Protein AF-A0ABD6T4U8-F1 (afdb_monomer_lite)

Secondary structure (DSSP, 8-state):
-EEEEETTEEEEEEE-TTT--EEEEEEEEPTTSSEEEEEEEEESS--HHHHHHHHHHT--

Sequence (60 aa):
MQEYQLRNNKVMLGQLNVSSVKGMKMIVSTKDGKSAYQIVIFSSILNKTELEKIMLSMLN

Radius of gyration: 11.71 Å; chains: 1; bounding box: 23×19×31 Å

Foldseek 3Di:
DDWDDDPNWIKDWDADPVPCKIKIKIFPADPVRHGPDMDMDIDNPDDPVVVSVVVVVVPD

pLDDT: mean 84.53, std 8.77, range [64.25, 93.44]

Organism: NCBI:txid64104

Structure (mmCIF, N/CA/C/O backbone):
data_AF-A0ABD6T4U8-F1
#
_entry.id   AF-A0ABD6T4U8-F1
#
loop_
_atom_site.group_PDB
_atom_site.id
_atom_site.type_symbol
_atom_site.label_atom_id
_atom_site.label_alt_id
_atom_site.label_comp_id
_atom_site.label_asym_id
_atom_site.label_entity_id
_atom_site.label_seq_id
_atom_site.pdbx_PDB_ins_code
_atom_site.Cartn_x
_atom_site.Cartn_y
_atom_site.Cartn_z
_atom_site.occupancy
_atom_site.B_iso_or_equiv
_atom_site.auth_seq_id
_atom_site.auth_comp_id
_atom_site.auth_asym_id
_atom_site.auth_atom_id
_atom_site.pdbx_PDB_model_num
ATOM 1 N N . MET A 1 1 ? -2.323 9.284 -11.213 1.00 80.50 1 MET A N 1
ATOM 2 C CA . MET A 1 1 ? -2.358 8.502 -9.955 1.00 80.50 1 MET A CA 1
ATOM 3 C C . MET A 1 1 ? -3.736 7.876 -9.837 1.00 80.50 1 MET A C 1
ATOM 5 O O . MET A 1 1 ? -4.699 8.555 -10.163 1.00 80.50 1 MET A O 1
ATOM 9 N N . GLN A 1 2 ? -3.828 6.605 -9.447 1.00 89.50 2 GLN A N 1
ATOM 10 C CA . GLN A 1 2 ? -5.088 5.884 -9.245 1.00 89.50 2 GLN A CA 1
ATOM 11 C C . GLN A 1 2 ? -5.318 5.685 -7.745 1.00 89.50 2 GLN A C 1
ATOM 13 O O . GLN A 1 2 ? -4.470 5.104 -7.069 1.00 89.50 2 GLN A O 1
ATOM 18 N N . GLU A 1 3 ? -6.456 6.154 -7.237 1.00 92.38 3 GLU A N 1
ATOM 19 C CA . GLU A 1 3 ? -6.876 5.934 -5.851 1.00 92.38 3 GLU A CA 1
ATOM 20 C C . GLU A 1 3 ? -7.922 4.821 -5.778 1.00 92.38 3 GLU A C 1
ATOM 22 O O . GLU A 1 3 ? -8.793 4.731 -6.643 1.00 92.38 3 GLU A O 1
ATOM 27 N N . TYR A 1 4 ? -7.836 3.968 -4.758 1.00 92.19 4 TYR A N 1
ATOM 28 C CA . TYR A 1 4 ? -8.804 2.899 -4.506 1.00 92.19 4 TYR A CA 1
ATOM 29 C C . TYR A 1 4 ? -8.748 2.426 -3.047 1.00 92.19 4 TYR A C 1
ATOM 31 O O . TYR A 1 4 ? -7.880 2.841 -2.277 1.00 92.19 4 TYR A O 1
ATOM 39 N N . GLN A 1 5 ? -9.689 1.563 -2.664 1.00 90.69 5 GLN A N 1
ATOM 40 C CA . GLN A 1 5 ? -9.699 0.901 -1.360 1.00 90.69 5 GLN A CA 1
ATOM 41 C C . GLN A 1 5 ? -9.093 -0.496 -1.477 1.00 90.69 5 GLN A C 1
ATOM 43 O O . GLN A 1 5 ? -9.488 -1.274 -2.347 1.00 90.69 5 GLN A O 1
ATOM 48 N N . LEU A 1 6 ? -8.160 -0.822 -0.585 1.00 87.88 6 LEU A N 1
ATOM 49 C CA . LEU A 1 6 ? -7.667 -2.182 -0.396 1.00 87.88 6 LEU A CA 1
ATOM 50 C C . LEU A 1 6 ? -7.990 -2.611 1.033 1.00 87.88 6 LEU A C 1
ATOM 52 O O . LEU A 1 6 ? -7.406 -2.104 1.994 1.00 87.88 6 LEU A O 1
ATOM 56 N N . ARG A 1 7 ? -8.945 -3.538 1.169 1.00 86.38 7 ARG A N 1
ATOM 57 C CA . ARG A 1 7 ? -9.641 -3.797 2.440 1.00 86.38 7 ARG A CA 1
ATOM 58 C C . ARG A 1 7 ? -10.265 -2.492 2.960 1.00 86.38 7 ARG A C 1
ATOM 60 O O . ARG A 1 7 ? -11.064 -1.898 2.248 1.00 86.38 7 ARG A O 1
ATOM 67 N N . ASN A 1 8 ? -9.861 -2.031 4.143 1.00 85.94 8 ASN A N 1
ATOM 68 C CA . ASN A 1 8 ? -10.361 -0.805 4.774 1.00 85.94 8 ASN A CA 1
ATOM 69 C C . ASN A 1 8 ? -9.354 0.359 4.684 1.00 85.94 8 ASN A C 1
ATOM 71 O O . ASN A 1 8 ? -9.496 1.341 5.409 1.00 85.94 8 ASN A O 1
ATOM 75 N N . ASN A 1 9 ? -8.317 0.238 3.844 1.00 87.12 9 ASN A N 1
ATOM 76 C CA . ASN A 1 9 ? -7.249 1.228 3.727 1.00 87.12 9 ASN A CA 1
ATOM 77 C C . ASN A 1 9 ? -7.296 1.949 2.380 1.00 87.12 9 ASN A C 1
ATOM 79 O O . ASN A 1 9 ? -7.395 1.316 1.322 1.00 87.12 9 ASN A O 1
ATOM 83 N N . LYS A 1 10 ? -7.113 3.274 2.416 1.00 90.56 10 LYS A N 1
ATOM 84 C CA . LYS A 1 10 ? -6.986 4.088 1.205 1.00 90.56 10 LYS A CA 1
ATOM 85 C C . LYS A 1 10 ? -5.612 3.856 0.580 1.00 90.56 10 LYS A C 1
ATOM 87 O O . LYS A 1 10 ? -4.585 4.092 1.217 1.00 90.56 10 LYS A O 1
ATOM 92 N N . VAL A 1 11 ? -5.595 3.444 -0.683 1.00 90.94 11 VAL A N 1
ATOM 93 C CA . VAL A 1 11 ? -4.377 3.202 -1.460 1.00 90.94 11 VAL A CA 1
ATOM 94 C C . VAL A 1 11 ? -4.306 4.164 -2.638 1.00 90.94 11 VAL A C 1
ATOM 96 O O . VAL A 1 11 ? -5.297 4.427 -3.317 1.00 90.94 11 VAL A O 1
ATOM 99 N N . MET A 1 12 ? -3.108 4.680 -2.886 1.00 92.75 12 MET A N 1
ATOM 100 C CA . MET A 1 12 ? -2.746 5.465 -4.056 1.00 92.75 12 MET A CA 1
ATOM 101 C C . MET A 1 12 ? -1.644 4.732 -4.817 1.00 92.75 12 MET A C 1
ATOM 103 O O . MET A 1 12 ? -0.559 4.499 -4.287 1.00 92.75 12 MET A O 1
ATOM 107 N N . LEU A 1 13 ? -1.908 4.396 -6.075 1.00 89.44 13 LEU A N 1
ATOM 108 C CA . LEU A 1 13 ? -0.926 3.850 -7.003 1.00 89.44 13 LEU A CA 1
ATOM 109 C C . LEU A 1 13 ? -0.515 4.935 -8.000 1.00 89.44 13 LEU A C 1
ATOM 111 O O . LEU A 1 13 ? -1.346 5.551 -8.674 1.00 89.44 13 LEU A O 1
ATOM 115 N N . GLY A 1 14 ? 0.782 5.178 -8.098 1.00 86.88 14 GLY A N 1
ATOM 116 C CA . GLY A 1 14 ? 1.370 6.156 -8.998 1.00 86.88 14 GLY A CA 1
ATOM 117 C C . GLY A 1 14 ? 2.521 5.564 -9.794 1.00 86.88 14 GLY A C 1
ATOM 118 O O . GLY A 1 14 ? 3.130 4.570 -9.408 1.00 86.88 14 GLY A O 1
ATOM 119 N N . GLN A 1 15 ? 2.834 6.207 -10.910 1.00 83.44 15 GLN A N 1
ATOM 120 C CA . GLN A 1 15 ? 4.070 5.988 -11.642 1.00 83.44 15 GLN A CA 1
ATOM 121 C C . GLN A 1 15 ? 4.758 7.342 -11.787 1.00 83.44 15 GLN A C 1
ATOM 123 O O . GLN A 1 15 ? 4.105 8.341 -12.090 1.00 83.44 15 GLN A O 1
ATOM 128 N N . LEU A 1 16 ? 6.059 7.380 -11.519 1.00 73.38 16 LEU A N 1
ATOM 129 C CA . LEU A 1 16 ? 6.893 8.543 -11.782 1.00 73.38 16 LEU A CA 1
ATOM 130 C C . LEU A 1 16 ? 7.265 8.532 -13.266 1.00 73.38 16 LEU A C 1
ATOM 132 O O . LEU A 1 16 ? 8.003 7.660 -13.723 1.00 73.38 16 LEU A O 1
ATOM 136 N N . ASN A 1 17 ? 6.762 9.521 -14.006 1.00 66.62 17 ASN A N 1
ATOM 137 C CA . ASN A 1 17 ? 6.938 9.627 -15.461 1.00 66.62 17 ASN A CA 1
ATOM 138 C C . ASN A 1 17 ? 8.411 9.748 -15.895 1.00 66.62 17 ASN A C 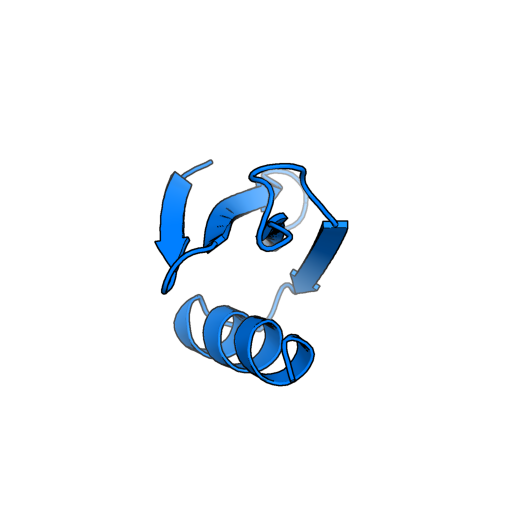1
ATOM 140 O O . ASN A 1 17 ? 8.731 9.472 -17.043 1.00 66.62 17 ASN A O 1
ATOM 144 N N . VAL A 1 18 ? 9.306 10.146 -14.985 1.00 66.06 18 VAL A N 1
ATOM 145 C CA . VAL A 1 18 ? 10.720 10.429 -15.285 1.00 66.06 18 VAL A CA 1
ATOM 146 C C . VAL A 1 18 ? 11.607 9.177 -15.198 1.00 66.06 18 VAL A C 1
ATOM 148 O O . VAL A 1 18 ? 12.682 9.152 -15.782 1.00 66.06 18 VAL A O 1
ATOM 151 N N . SER A 1 19 ? 11.187 8.127 -14.483 1.00 65.81 19 SER A N 1
ATOM 152 C CA . SER A 1 19 ? 12.084 7.012 -14.123 1.00 65.81 19 SER A CA 1
ATOM 153 C C . SER A 1 19 ? 11.474 5.617 -14.260 1.00 65.81 19 SER A C 1
ATOM 155 O O . SER A 1 19 ? 12.083 4.639 -13.836 1.00 65.81 19 SER A O 1
ATOM 157 N N . SER A 1 20 ? 10.265 5.491 -14.820 1.00 72.69 20 SER A N 1
ATOM 158 C CA . SER A 1 20 ? 9.488 4.235 -14.852 1.00 72.69 20 SER A CA 1
ATOM 159 C C . SER A 1 20 ? 9.254 3.589 -13.474 1.00 72.69 20 SER A C 1
ATOM 161 O O . SER A 1 20 ? 8.679 2.504 -13.394 1.00 72.69 20 SER A O 1
ATOM 163 N N . VAL A 1 21 ? 9.640 4.257 -12.382 1.00 76.69 21 VAL A N 1
ATOM 164 C CA . VAL A 1 21 ? 9.451 3.793 -11.009 1.00 76.69 21 VAL A CA 1
ATOM 165 C C . VAL A 1 21 ? 7.965 3.854 -10.680 1.00 76.69 21 VAL A C 1
ATOM 167 O O . VAL A 1 21 ? 7.335 4.913 -10.762 1.00 76.69 21 VAL A O 1
ATOM 170 N N . LYS A 1 22 ? 7.393 2.714 -10.291 1.00 83.62 22 LYS A N 1
ATOM 171 C CA . LYS A 1 22 ? 6.039 2.639 -9.745 1.00 83.62 22 LYS A CA 1
ATOM 172 C C . LYS A 1 22 ? 6.115 2.865 -8.242 1.00 83.62 22 LYS A C 1
ATOM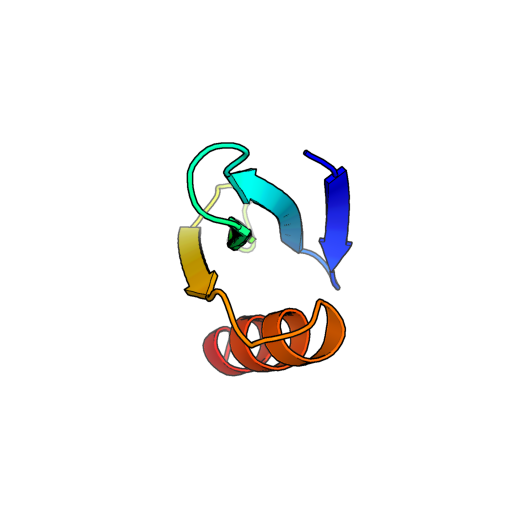 174 O O . LYS A 1 22 ? 7.021 2.383 -7.569 1.00 83.62 22 LYS A O 1
ATOM 179 N N . GLY A 1 23 ? 5.174 3.632 -7.720 1.00 86.25 23 GLY A N 1
ATOM 180 C CA . GLY A 1 23 ? 5.041 3.916 -6.302 1.00 86.25 23 GLY A CA 1
ATOM 181 C C . GLY A 1 23 ? 3.659 3.507 -5.823 1.00 86.25 23 GLY A C 1
ATOM 182 O O . GLY A 1 23 ? 2.665 3.889 -6.438 1.00 86.25 23 GLY A O 1
ATOM 183 N N . MET A 1 24 ? 3.571 2.765 -4.726 1.00 91.44 24 MET A N 1
ATOM 184 C CA . MET A 1 24 ? 2.309 2.542 -4.026 1.00 91.44 24 MET A CA 1
ATOM 185 C C . MET A 1 24 ? 2.391 3.200 -2.655 1.00 91.44 24 MET A C 1
ATOM 187 O O . MET A 1 24 ? 3.373 3.025 -1.936 1.00 91.44 24 MET A O 1
ATOM 191 N N . LYS A 1 25 ? 1.361 3.963 -2.303 1.00 93.00 25 LYS A N 1
ATOM 192 C CA . LYS A 1 25 ? 1.171 4.553 -0.983 1.00 93.00 25 LYS A CA 1
ATOM 193 C C . LYS A 1 25 ? -0.114 4.007 -0.383 1.00 93.00 25 LYS A C 1
ATOM 195 O O . LYS A 1 25 ? -1.155 4.062 -1.026 1.00 93.00 25 LYS A O 1
ATOM 200 N N . MET A 1 26 ? -0.056 3.538 0.854 1.00 92.12 26 MET A N 1
ATOM 201 C CA . MET A 1 26 ? -1.224 3.149 1.637 1.00 92.12 26 MET A CA 1
ATOM 202 C C . MET A 1 26 ? -1.334 4.044 2.867 1.00 92.12 26 MET A C 1
ATOM 204 O O . MET A 1 26 ? -0.341 4.296 3.547 1.00 92.12 26 MET A O 1
ATOM 208 N N . ILE A 1 27 ? -2.542 4.527 3.140 1.00 90.44 27 ILE A N 1
ATOM 209 C CA . ILE A 1 27 ? -2.897 5.227 4.373 1.00 90.44 27 ILE A CA 1
ATOM 210 C C . ILE A 1 27 ? -3.634 4.226 5.254 1.00 90.44 27 ILE A C 1
ATOM 212 O O . ILE A 1 27 ? -4.717 3.769 4.885 1.00 90.44 27 ILE A O 1
ATOM 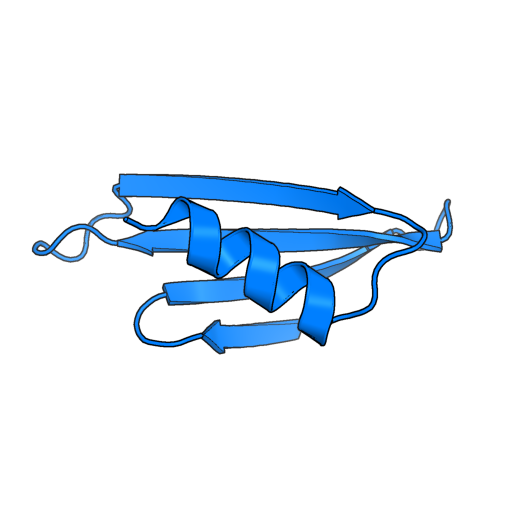216 N N . VAL A 1 28 ? -3.038 3.893 6.397 1.00 88.31 28 VAL A N 1
ATOM 217 C CA . VAL A 1 28 ? -3.619 2.950 7.351 1.00 88.31 28 VAL A CA 1
ATOM 218 C C . VAL A 1 28 ? -4.333 3.722 8.442 1.00 88.31 28 VAL A C 1
ATOM 220 O O . VAL A 1 28 ? -3.725 4.553 9.117 1.00 88.31 28 VAL A O 1
ATOM 223 N N . SER A 1 29 ? -5.627 3.474 8.605 1.00 79.69 29 SER A N 1
ATOM 224 C CA . SER A 1 29 ? -6.454 4.137 9.617 1.00 79.69 29 SER A CA 1
ATOM 225 C C . SER A 1 29 ? -6.414 3.379 10.946 1.00 79.69 29 SER A C 1
ATOM 227 O O . SER A 1 29 ? -6.448 2.150 10.970 1.00 79.69 29 SER A O 1
ATOM 229 N N . THR A 1 30 ? -6.374 4.101 12.069 1.00 75.75 30 THR A N 1
ATOM 230 C CA . THR A 1 30 ? -6.732 3.536 13.375 1.00 75.75 30 THR A CA 1
ATOM 231 C C . THR A 1 30 ? -8.246 3.327 13.451 1.00 75.75 30 THR A C 1
ATOM 233 O O . THR A 1 30 ? -9.010 3.874 12.650 1.00 75.75 30 THR A O 1
ATOM 236 N N . LYS A 1 31 ? -8.691 2.569 14.463 1.00 70.81 31 LYS A N 1
ATOM 237 C CA . LYS A 1 31 ? -10.114 2.339 14.768 1.00 70.81 31 LYS A CA 1
ATOM 238 C C . LYS A 1 31 ? -10.933 3.634 14.927 1.00 70.81 31 LYS A C 1
ATOM 240 O O . LYS A 1 31 ? -12.145 3.590 14.759 1.00 70.81 31 LYS A O 1
ATOM 245 N N . ASP A 1 32 ? -10.278 4.773 15.150 1.00 69.06 32 ASP A N 1
ATOM 246 C CA . ASP A 1 32 ? -10.920 6.062 15.433 1.00 69.06 32 ASP A CA 1
ATOM 247 C C . ASP A 1 32 ? -10.999 6.979 14.197 1.00 69.06 32 ASP A C 1
ATOM 249 O O . ASP A 1 32 ? -11.189 8.189 14.318 1.00 69.06 32 ASP A O 1
ATOM 253 N N . GLY A 1 33 ? -10.776 6.437 12.993 1.00 64.25 33 GLY A N 1
ATOM 254 C CA . GLY A 1 33 ? -10.846 7.194 11.736 1.00 64.25 33 GLY A CA 1
ATOM 255 C C . GLY A 1 33 ? -9.676 8.158 11.502 1.00 64.25 33 GLY A C 1
ATOM 256 O O . GLY A 1 33 ? -9.639 8.846 10.482 1.00 64.25 33 GLY A O 1
ATOM 257 N N . LYS A 1 34 ? -8.690 8.192 12.406 1.00 65.44 34 LYS A N 1
ATOM 258 C CA . LYS A 1 34 ? -7.434 8.928 12.223 1.00 65.44 34 LYS A CA 1
ATOM 259 C C . LYS A 1 34 ? -6.422 8.039 11.509 1.00 65.44 34 LYS A C 1
ATOM 261 O O . LYS A 1 34 ? -6.279 6.868 11.840 1.00 65.44 34 LYS A O 1
ATOM 266 N N . SER A 1 35 ? -5.698 8.580 10.535 1.00 67.88 35 SER A N 1
ATOM 267 C CA . SER A 1 35 ? -4.582 7.859 9.914 1.00 67.88 35 SER A CA 1
ATOM 268 C C . SER A 1 35 ? -3.497 7.588 10.957 1.00 67.88 35 SER A C 1
ATOM 270 O O . SER A 1 35 ? -2.984 8.522 11.568 1.00 67.88 35 SER A O 1
ATOM 272 N N . ALA A 1 36 ? -3.167 6.316 11.157 1.00 78.25 36 ALA A N 1
ATOM 273 C CA . ALA A 1 36 ? -2.154 5.847 12.092 1.00 78.25 36 ALA A CA 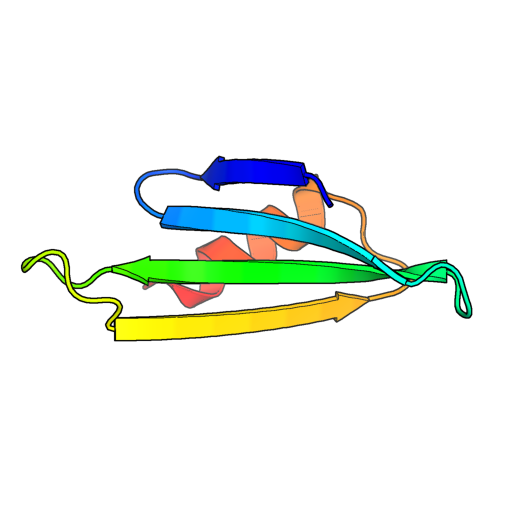1
ATOM 274 C C . ALA A 1 36 ? -0.749 6.042 11.513 1.00 78.25 36 ALA A C 1
ATOM 276 O O . ALA A 1 36 ? 0.139 6.592 12.157 1.00 78.25 36 ALA A O 1
ATOM 277 N N . TYR A 1 37 ? -0.562 5.579 10.276 1.00 87.25 37 TYR A N 1
ATOM 278 C CA . TYR A 1 37 ? 0.714 5.594 9.572 1.00 87.25 37 TYR A CA 1
ATOM 279 C C . TYR A 1 37 ? 0.506 5.495 8.054 1.00 87.25 37 TYR A C 1
ATOM 281 O O . TYR A 1 37 ? -0.563 5.109 7.571 1.00 87.25 37 TYR A O 1
ATOM 289 N N . GLN A 1 38 ? 1.538 5.872 7.294 1.00 90.88 38 GLN A N 1
ATOM 290 C CA . GLN A 1 38 ? 1.597 5.661 5.847 1.00 90.88 38 GLN A CA 1
ATOM 291 C C . GLN A 1 38 ? 2.674 4.632 5.512 1.00 90.88 38 GLN A C 1
ATOM 293 O O . GLN A 1 38 ? 3.767 4.679 6.074 1.00 90.88 38 GLN A O 1
ATOM 298 N N . ILE A 1 39 ? 2.389 3.759 4.551 1.00 90.06 39 ILE A N 1
ATOM 299 C CA . ILE A 1 39 ? 3.387 2.875 3.942 1.00 90.06 39 ILE A CA 1
ATOM 300 C C . ILE A 1 39 ? 3.612 3.365 2.515 1.00 90.06 39 ILE A C 1
ATOM 302 O O . ILE A 1 39 ? 2.646 3.584 1.784 1.00 90.06 39 ILE A O 1
ATOM 306 N N . VAL A 1 40 ? 4.871 3.549 2.114 1.00 91.00 40 VAL A N 1
ATOM 307 C CA . VAL A 1 40 ? 5.243 3.945 0.750 1.00 91.00 40 VAL A CA 1
ATOM 308 C C . VAL A 1 40 ? 6.291 2.977 0.221 1.00 91.00 40 VAL A C 1
ATOM 310 O O . VAL A 1 40 ? 7.327 2.783 0.850 1.00 91.00 40 VAL A O 1
ATOM 313 N N . ILE A 1 41 ? 6.025 2.383 -0.940 1.00 88.75 41 ILE A N 1
ATOM 314 C CA . ILE A 1 41 ? 6.946 1.481 -1.633 1.00 88.75 41 ILE A CA 1
ATOM 315 C C . ILE A 1 41 ? 7.197 2.038 -3.025 1.00 88.75 41 ILE A C 1
ATOM 317 O O . ILE A 1 41 ? 6.247 2.251 -3.779 1.00 88.75 41 ILE A O 1
ATOM 321 N N . PHE A 1 42 ? 8.468 2.221 -3.374 1.00 87.94 42 PHE A N 1
ATOM 322 C CA . PHE A 1 42 ? 8.909 2.513 -4.733 1.00 87.94 42 PHE A CA 1
ATOM 323 C C . PHE A 1 42 ? 9.579 1.273 -5.320 1.00 87.94 42 PHE A C 1
ATOM 325 O O . PHE A 1 42 ? 10.508 0.728 -4.732 1.00 87.94 42 PHE A O 1
ATOM 332 N N . SER A 1 43 ? 9.106 0.816 -6.476 1.00 83.31 43 SER A N 1
ATOM 333 C CA . SER A 1 43 ? 9.690 -0.307 -7.204 1.00 83.31 43 SER A CA 1
ATOM 334 C C . SER A 1 43 ? 9.491 -0.135 -8.705 1.00 83.31 43 SER A C 1
ATOM 336 O O . SER A 1 43 ? 8.423 0.257 -9.168 1.00 83.31 43 SER A O 1
ATOM 338 N N . SER A 1 44 ? 10.524 -0.433 -9.486 1.00 82.19 44 SER A N 1
ATOM 339 C CA . SER A 1 44 ? 10.465 -0.450 -10.952 1.00 82.19 44 SER A CA 1
ATOM 340 C C . SER A 1 44 ? 10.090 -1.823 -11.522 1.00 82.19 44 SER A C 1
ATOM 342 O O . SER A 1 44 ? 9.684 -1.904 -12.678 1.00 82.19 44 SER A O 1
ATOM 344 N N 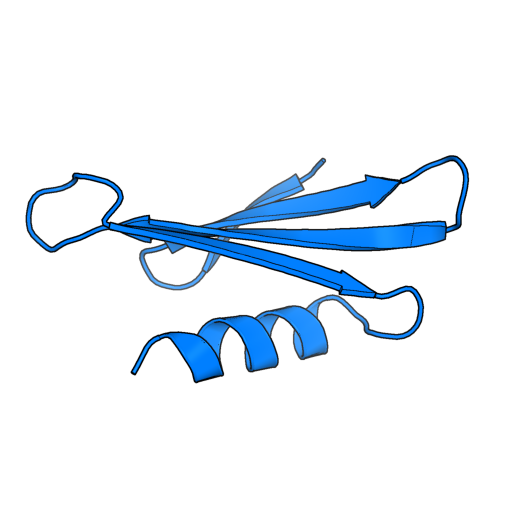. ILE A 1 45 ? 10.205 -2.888 -10.722 1.00 85.19 45 ILE A N 1
ATOM 345 C CA . ILE A 1 45 ? 10.117 -4.282 -11.191 1.00 85.19 45 ILE A CA 1
ATOM 346 C C . ILE A 1 45 ? 8.769 -4.914 -10.823 1.00 85.19 45 ILE A C 1
ATOM 348 O O . ILE A 1 45 ? 8.243 -5.739 -11.564 1.00 85.19 45 ILE A O 1
ATOM 352 N N . LEU A 1 46 ? 8.188 -4.505 -9.692 1.00 87.50 46 LEU A N 1
ATOM 353 C CA . LEU A 1 46 ? 6.986 -5.137 -9.155 1.00 87.50 46 LEU A CA 1
ATOM 354 C C . LEU A 1 46 ? 5.716 -4.660 -9.866 1.00 87.50 46 LEU A C 1
ATOM 356 O O . LEU A 1 46 ? 5.541 -3.477 -10.189 1.00 87.50 46 LEU A O 1
ATOM 360 N N . ASN A 1 47 ? 4.796 -5.596 -10.085 1.00 88.62 47 ASN A N 1
ATOM 361 C CA . ASN A 1 47 ? 3.464 -5.286 -10.592 1.00 88.62 47 ASN A CA 1
ATOM 362 C C . ASN A 1 47 ? 2.509 -4.862 -9.455 1.00 88.62 47 ASN A C 1
ATOM 364 O O . ASN A 1 47 ? 2.838 -4.930 -8.271 1.00 88.62 47 ASN A O 1
ATOM 368 N N . LYS A 1 48 ? 1.302 -4.404 -9.818 1.00 90.12 48 LYS A N 1
ATOM 369 C CA . LYS A 1 48 ? 0.295 -3.941 -8.849 1.00 90.12 48 LYS A CA 1
ATOM 370 C C . LYS A 1 48 ? -0.024 -5.009 -7.795 1.00 90.12 48 LYS A C 1
ATOM 372 O O . LYS A 1 48 ? -0.025 -4.696 -6.613 1.00 90.12 48 LYS A O 1
ATOM 377 N N . THR A 1 49 ? -0.259 -6.251 -8.210 1.00 92.69 49 THR A N 1
ATOM 378 C CA . THR A 1 49 ? -0.652 -7.349 -7.315 1.00 92.69 49 THR A CA 1
ATOM 379 C C . THR A 1 49 ? 0.444 -7.702 -6.310 1.00 92.69 49 THR A C 1
ATOM 381 O O . THR A 1 49 ? 0.155 -7.986 -5.151 1.00 92.69 49 THR A O 1
ATOM 384 N N . GLU A 1 50 ? 1.710 -7.674 -6.720 1.00 93.25 50 GLU A N 1
ATOM 385 C CA . GLU A 1 50 ? 2.844 -7.902 -5.815 1.00 93.25 50 GLU A CA 1
ATOM 386 C C . GLU A 1 50 ? 2.995 -6.768 -4.800 1.00 93.25 50 GLU A C 1
ATOM 388 O O . GLU A 1 50 ? 3.176 -7.027 -3.610 1.00 93.25 50 GLU A O 1
ATOM 393 N N . LEU A 1 51 ? 2.849 -5.518 -5.249 1.00 92.31 51 LEU A N 1
ATOM 394 C CA . LEU A 1 51 ? 2.860 -4.351 -4.365 1.00 92.31 51 LEU A CA 1
ATOM 395 C C . LEU A 1 51 ? 1.738 -4.429 -3.319 1.00 92.31 51 LEU A C 1
ATOM 397 O O . LEU A 1 51 ? 1.983 -4.164 -2.145 1.00 92.31 51 LEU A O 1
ATOM 401 N N . GLU A 1 52 ? 0.536 -4.856 -3.713 1.00 92.69 52 GLU A N 1
ATOM 402 C CA . GLU A 1 52 ? -0.587 -5.065 -2.789 1.00 92.69 52 GLU A CA 1
ATOM 403 C C . GLU A 1 52 ? -0.287 -6.147 -1.747 1.00 92.69 52 GLU A C 1
ATOM 405 O O . GLU A 1 52 ? -0.567 -5.947 -0.566 1.00 92.69 52 GLU A O 1
ATOM 410 N N . LYS A 1 53 ? 0.320 -7.272 -2.150 1.00 93.44 53 LYS A N 1
ATOM 411 C CA . LYS A 1 53 ? 0.713 -8.342 -1.216 1.00 93.44 53 LYS A CA 1
ATOM 412 C C . LYS A 1 53 ? 1.703 -7.842 -0.166 1.00 93.44 53 LYS A C 1
ATOM 414 O O . LYS A 1 53 ? 1.506 -8.109 1.018 1.00 93.44 53 LYS A O 1
ATOM 419 N N . ILE A 1 54 ? 2.729 -7.095 -0.581 1.00 92.19 54 ILE A N 1
ATOM 420 C CA . ILE A 1 54 ? 3.720 -6.533 0.346 1.00 92.19 54 ILE A CA 1
ATOM 421 C C . ILE A 1 54 ? 3.049 -5.528 1.281 1.00 92.19 54 ILE A C 1
ATOM 423 O O . ILE A 1 54 ? 3.220 -5.629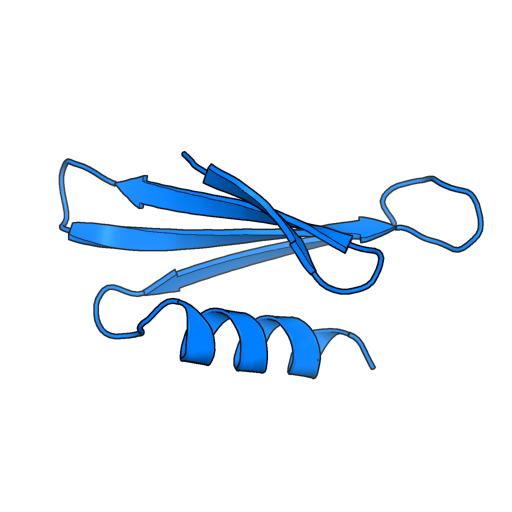 2.492 1.00 92.19 54 ILE A O 1
ATOM 427 N N . MET A 1 55 ? 2.234 -4.611 0.752 1.00 91.56 55 MET A N 1
ATOM 428 C CA . MET A 1 55 ? 1.490 -3.653 1.574 1.00 91.56 55 MET A CA 1
ATOM 429 C C . MET A 1 55 ? 0.663 -4.356 2.650 1.00 91.56 55 MET A C 1
ATOM 431 O O . MET A 1 55 ? 0.743 -3.989 3.816 1.00 91.56 55 MET A O 1
ATOM 435 N N . LEU A 1 56 ? -0.087 -5.395 2.276 1.00 91.62 56 LEU A N 1
ATOM 436 C CA . LEU A 1 56 ? -0.906 -6.158 3.215 1.00 91.62 56 LEU A CA 1
ATOM 437 C C . LEU A 1 56 ? -0.073 -6.914 4.257 1.00 91.62 56 LEU A C 1
ATOM 439 O O . LEU A 1 56 ? -0.509 -7.006 5.400 1.00 91.62 56 LEU A O 1
ATOM 443 N N . SER A 1 57 ? 1.116 -7.415 3.902 1.00 92.12 57 SER A N 1
ATOM 444 C CA . SER A 1 57 ? 2.005 -8.091 4.864 1.00 92.12 57 SER A CA 1
ATOM 445 C C . SER A 1 57 ? 2.536 -7.175 5.970 1.00 92.12 57 SER A C 1
ATOM 447 O O . SER A 1 57 ? 2.949 -7.665 7.014 1.00 92.12 57 SER A O 1
ATOM 449 N N . MET A 1 58 ? 2.489 -5.856 5.770 1.00 88.50 58 MET A N 1
ATOM 450 C CA . MET A 1 58 ? 2.938 -4.866 6.753 1.00 88.50 58 MET A CA 1
ATOM 451 C C . MET A 1 58 ? 1.844 -4.484 7.762 1.00 88.50 58 MET A C 1
ATOM 453 O O . MET A 1 58 ? 2.102 -3.683 8.657 1.00 88.50 58 MET A O 1
ATOM 457 N N . LEU A 1 59 ? 0.614 -4.990 7.599 1.00 85.12 59 LEU A N 1
ATOM 458 C CA . LEU A 1 59 ? -0.549 -4.524 8.362 1.00 85.12 59 LEU A CA 1
ATOM 459 C C . LEU A 1 59 ? -0.845 -5.285 9.660 1.00 85.12 59 LEU A C 1
ATOM 461 O O . LEU A 1 59 ? -1.731 -4.824 10.371 1.00 85.12 59 LEU A O 1
ATOM 465 N N . ASN A 1 60 ? -0.110 -6.356 9.986 1.00 69.12 60 ASN A N 1
ATOM 466 C CA . ASN A 1 60 ? -0.370 -7.271 11.116 1.00 69.12 60 ASN A CA 1
ATOM 467 C C . ASN A 1 60 ? -1.823 -7.776 11.199 1.00 69.12 60 ASN A C 1
ATOM 469 O O . ASN A 1 60 ? -2.692 -7.096 11.790 1.00 69.12 60 ASN A O 1
#